Protein AF-A0A401HYU6-F1 (afdb_monomer_lite)

Foldseek 3Di:
DVVVVVLVVVLVVLLVVQCVVVVHPSVPRDVVVSVVVCVVVVDDPDDDD

Structure (mmCIF, N/CA/C/O backbone):
data_AF-A0A401HYU6-F1
#
_entry.id   AF-A0A401HYU6-F1
#
loop_
_atom_site.group_PDB
_atom_site.id
_atom_site.type_symbol
_atom_site.label_atom_id
_atom_site.label_alt_id
_atom_site.label_comp_id
_atom_site.label_asym_id
_atom_site.label_entity_id
_atom_site.label_seq_id
_atom_site.pdbx_PDB_ins_code
_a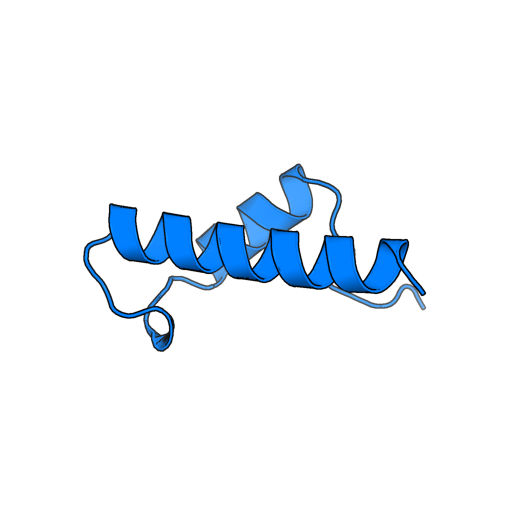tom_site.Cartn_x
_atom_site.Cartn_y
_atom_site.Cartn_z
_atom_site.occupancy
_atom_site.B_iso_or_equiv
_atom_site.auth_seq_id
_atom_site.auth_comp_id
_atom_site.auth_asym_id
_atom_site.auth_atom_id
_atom_site.pdbx_PDB_model_num
ATOM 1 N N . MET A 1 1 ? 20.412 -1.837 -6.639 1.00 58.16 1 MET A N 1
ATOM 2 C CA . MET A 1 1 ? 19.927 -2.317 -5.326 1.00 58.16 1 MET A CA 1
ATOM 3 C C . MET A 1 1 ? 19.014 -1.282 -4.673 1.00 58.16 1 MET A C 1
ATOM 5 O O . MET A 1 1 ? 17.873 -1.622 -4.414 1.00 58.16 1 MET A O 1
ATOM 9 N N . GLU A 1 2 ? 19.424 -0.021 -4.498 1.00 68.44 2 GLU A N 1
ATOM 10 C CA . GLU A 1 2 ? 18.568 1.033 -3.903 1.00 68.44 2 GLU A CA 1
ATOM 11 C C . GLU A 1 2 ? 17.214 1.297 -4.600 1.00 68.44 2 GLU A C 1
ATOM 13 O O . GLU A 1 2 ? 16.214 1.366 -3.887 1.00 68.44 2 GLU A O 1
ATOM 18 N N . PRO A 1 3 ? 17.104 1.356 -5.947 1.00 75.12 3 PRO A N 1
ATOM 19 C CA . PRO A 1 3 ? 15.823 1.669 -6.595 1.00 75.12 3 PRO A CA 1
ATOM 20 C C . PRO A 1 3 ? 14.739 0.616 -6.336 1.00 75.12 3 PRO A C 1
ATOM 22 O O . PRO A 1 3 ? 13.562 0.935 -6.220 1.00 75.12 3 PRO A O 1
ATOM 25 N N . VAL A 1 4 ? 15.142 -0.648 -6.193 1.00 72.06 4 VAL A N 1
ATOM 26 C CA . VAL A 1 4 ? 14.216 -1.769 -5.990 1.00 72.06 4 VAL A CA 1
ATOM 27 C C . VAL A 1 4 ? 13.631 -1.738 -4.574 1.00 72.06 4 VAL A C 1
ATOM 29 O O . VAL A 1 4 ? 12.431 -1.930 -4.394 1.00 72.06 4 VAL A O 1
ATOM 32 N N . PHE A 1 5 ? 14.455 -1.420 -3.567 1.00 74.94 5 PHE A N 1
ATOM 33 C 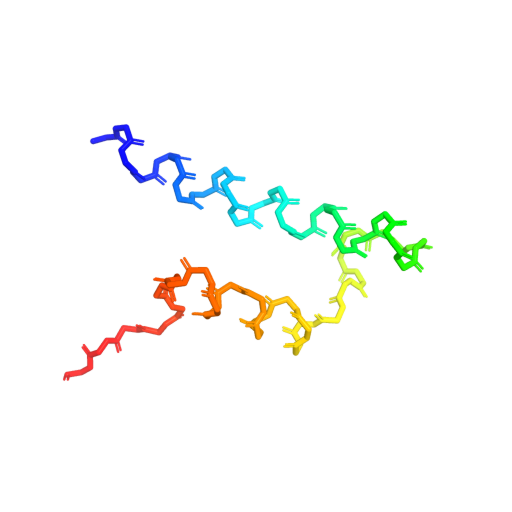CA . PHE A 1 5 ? 13.984 -1.234 -2.191 1.00 74.94 5 PHE A CA 1
ATOM 34 C C . PHE A 1 5 ? 13.081 -0.003 -2.045 1.00 74.94 5 PHE A C 1
ATOM 36 O O . PHE A 1 5 ? 12.113 -0.049 -1.288 1.00 74.94 5 PHE A O 1
ATOM 43 N N . MET A 1 6 ? 13.347 1.069 -2.799 1.00 81.88 6 MET A N 1
ATOM 44 C CA . MET A 1 6 ? 12.490 2.260 -2.830 1.00 81.88 6 MET A CA 1
ATOM 45 C C . MET A 1 6 ? 11.091 1.957 -3.386 1.00 81.88 6 MET A C 1
ATOM 47 O O . MET A 1 6 ? 10.100 2.403 -2.814 1.00 81.88 6 MET A O 1
ATOM 51 N N . ILE A 1 7 ? 11.000 1.149 -4.445 1.00 88.06 7 ILE A N 1
ATOM 52 C CA . ILE A 1 7 ? 9.736 0.719 -5.069 1.00 88.06 7 ILE A CA 1
ATOM 53 C C . ILE A 1 7 ? 8.910 -0.156 -4.117 1.00 88.06 7 ILE A C 1
ATOM 55 O O . ILE A 1 7 ? 7.704 0.060 -3.970 1.00 88.06 7 ILE A O 1
ATOM 59 N N . LEU A 1 8 ? 9.550 -1.110 -3.431 1.00 90.50 8 LEU A N 1
ATOM 60 C CA . LEU A 1 8 ? 8.883 -1.936 -2.421 1.00 90.50 8 LEU A CA 1
ATOM 61 C C . LEU A 1 8 ? 8.364 -1.080 -1.256 1.00 90.50 8 LEU A C 1
ATOM 63 O O . LEU A 1 8 ? 7.217 -1.234 -0.839 1.00 90.50 8 LEU A O 1
ATOM 67 N N . GLY A 1 9 ? 9.195 -0.159 -0.759 1.00 93.44 9 GLY A N 1
ATOM 68 C CA . GLY A 1 9 ? 8.829 0.750 0.325 1.00 93.44 9 GLY A CA 1
ATOM 69 C C . GLY A 1 9 ? 7.654 1.655 -0.042 1.00 93.44 9 GLY A C 1
ATOM 70 O O . GLY A 1 9 ? 6.711 1.773 0.736 1.00 93.44 9 GLY A O 1
ATOM 71 N N . GLN A 1 10 ? 7.667 2.236 -1.243 1.00 94.25 10 GLN A N 1
ATOM 72 C CA . GLN A 1 10 ? 6.558 3.051 -1.736 1.00 94.25 10 GLN A CA 1
ATOM 73 C C . GLN A 1 10 ? 5.268 2.231 -1.848 1.00 94.25 10 GLN A C 1
ATOM 75 O O . GLN A 1 10 ? 4.230 2.673 -1.363 1.00 94.25 10 GLN A O 1
ATOM 80 N N . SER A 1 11 ? 5.336 1.017 -2.399 1.00 94.69 11 SER A N 1
ATOM 81 C CA . SER A 1 11 ? 4.159 0.147 -2.536 1.00 94.69 11 SER A CA 1
ATOM 82 C C . SER A 1 11 ? 3.546 -0.207 -1.177 1.00 94.69 11 SER A C 1
ATOM 84 O O . SER A 1 11 ? 2.333 -0.108 -0.988 1.00 94.69 11 SER A O 1
ATOM 86 N N . ALA A 1 12 ? 4.390 -0.565 -0.203 1.00 95.94 12 ALA A N 1
ATOM 87 C CA . ALA A 1 12 ? 3.958 -0.888 1.153 1.00 95.94 12 ALA A CA 1
ATOM 88 C C . ALA A 1 12 ? 3.372 0.330 1.887 1.00 95.94 12 ALA A C 1
ATOM 90 O O . ALA A 1 12 ? 2.348 0.207 2.560 1.00 95.94 12 ALA A O 1
ATOM 91 N N . ALA A 1 13 ? 3.980 1.511 1.735 1.00 96.69 13 ALA A N 1
ATOM 92 C CA . ALA A 1 13 ? 3.487 2.746 2.340 1.00 96.69 13 ALA A CA 1
ATOM 93 C C . ALA A 1 13 ? 2.119 3.154 1.774 1.00 96.69 13 ALA A C 1
ATOM 95 O O . ALA A 1 13 ? 1.240 3.552 2.536 1.00 96.69 13 ALA A O 1
ATOM 96 N N . THR A 1 14 ? 1.908 2.992 0.465 1.00 97.38 14 THR A N 1
ATOM 97 C CA . THR A 1 14 ? 0.608 3.231 -0.175 1.00 97.38 14 THR A CA 1
ATOM 98 C C . THR A 1 14 ? -0.472 2.306 0.387 1.00 97.38 14 THR A C 1
ATOM 100 O O . THR A 1 14 ? -1.552 2.775 0.741 1.00 97.38 14 THR A O 1
ATOM 103 N N . ALA A 1 15 ? -0.186 1.008 0.537 1.00 97.69 15 ALA A N 1
ATOM 104 C CA . ALA A 1 15 ? -1.130 0.065 1.140 1.00 97.69 15 ALA A CA 1
ATOM 105 C C . ALA A 1 15 ? -1.459 0.428 2.599 1.00 97.69 15 ALA A C 1
ATOM 107 O O . ALA A 1 15 ? -2.626 0.423 2.987 1.00 97.69 15 ALA A O 1
ATOM 108 N N . ALA A 1 16 ? -0.452 0.809 3.391 1.00 98.19 16 ALA A N 1
ATOM 109 C CA . ALA A 1 16 ? -0.646 1.242 4.773 1.00 98.19 16 ALA A CA 1
ATOM 110 C C . ALA A 1 16 ? -1.482 2.529 4.877 1.00 98.19 16 ALA A C 1
ATOM 112 O O . ALA A 1 16 ? -2.356 2.620 5.735 1.00 98.19 16 ALA A O 1
ATOM 113 N N . ALA A 1 17 ? -1.256 3.507 3.995 1.00 98.19 17 ALA A N 1
ATOM 114 C CA . ALA A 1 17 ? -2.037 4.741 3.964 1.00 98.19 17 ALA A CA 1
ATOM 115 C C . ALA A 1 17 ? -3.517 4.467 3.655 1.00 98.19 17 ALA A C 1
ATOM 117 O O . ALA A 1 17 ? -4.394 4.960 4.360 1.00 98.19 17 ALA A O 1
ATOM 118 N N . LEU A 1 18 ? -3.799 3.616 2.663 1.00 98.06 18 LEU A N 1
ATOM 119 C CA . LEU A 1 18 ? -5.170 3.225 2.322 1.00 98.06 18 LEU A CA 1
ATOM 120 C C . LEU A 1 18 ? -5.859 2.450 3.454 1.00 98.06 18 LEU A C 1
ATOM 122 O O . LEU A 1 18 ? -7.046 2.661 3.691 1.00 98.06 18 LEU A O 1
ATOM 126 N N . ALA A 1 19 ? -5.122 1.585 4.157 1.00 98.44 19 ALA A N 1
ATOM 127 C CA . ALA A 1 19 ? -5.619 0.861 5.326 1.00 98.44 19 ALA A CA 1
ATOM 128 C C . ALA A 1 19 ? -6.040 1.824 6.447 1.00 98.44 19 ALA A C 1
ATOM 130 O O . ALA A 1 19 ? -7.140 1.710 6.981 1.00 98.44 19 ALA A O 1
ATOM 131 N N . LEU A 1 20 ? -5.193 2.818 6.743 1.00 98.44 20 LEU A N 1
ATOM 132 C CA . LEU A 1 20 ? -5.475 3.849 7.745 1.00 98.44 20 LEU A CA 1
ATOM 133 C C . LEU A 1 20 ? -6.690 4.704 7.369 1.00 98.44 20 LEU A C 1
ATOM 135 O O . LEU A 1 20 ? -7.520 4.990 8.224 1.00 98.44 20 LEU A O 1
ATOM 139 N N . GLU A 1 21 ? -6.817 5.103 6.103 1.00 97.94 21 GLU A N 1
ATOM 140 C CA . GLU A 1 21 ? -7.963 5.892 5.632 1.00 97.94 21 GLU A CA 1
ATOM 141 C C . GLU A 1 21 ? -9.290 5.131 5.705 1.00 97.94 21 GLU A C 1
ATOM 143 O O . GLU A 1 21 ? -10.337 5.739 5.921 1.00 97.94 21 GLU A O 1
ATOM 148 N N . ALA A 1 22 ? -9.257 3.818 5.478 1.00 97.38 22 ALA A N 1
ATOM 149 C CA . ALA A 1 22 ? -10.439 2.964 5.504 1.00 97.38 22 ALA A CA 1
ATOM 150 C C . ALA A 1 22 ? -10.735 2.371 6.894 1.00 97.38 22 ALA A C 1
ATOM 152 O O . ALA A 1 22 ? -11.764 1.719 7.04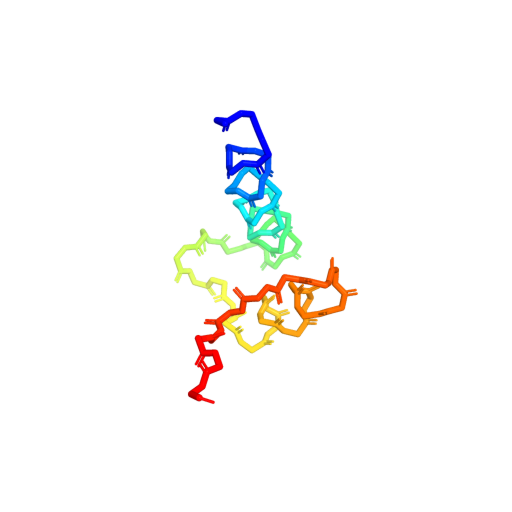5 1.00 97.38 22 ALA A O 1
ATOM 153 N N . ASP A 1 23 ? -9.865 2.602 7.884 1.00 97.94 23 ASP A N 1
ATOM 154 C CA . ASP A 1 23 ? -9.921 2.001 9.226 1.00 97.94 23 ASP A CA 1
ATOM 155 C C . ASP A 1 23 ? -10.035 0.465 9.190 1.00 97.94 23 ASP A C 1
ATOM 157 O O . ASP A 1 23 ? -10.804 -0.165 9.915 1.00 97.94 23 ASP A O 1
ATOM 161 N N . VAL A 1 24 ? -9.263 -0.153 8.295 1.00 98.38 24 VAL A N 1
ATOM 162 C CA . VAL A 1 24 ? -9.188 -1.610 8.128 1.00 98.38 24 VAL A CA 1
ATOM 163 C C . VAL A 1 24 ? -7.751 -2.079 8.314 1.00 98.38 24 VAL A C 1
ATOM 165 O O . VAL A 1 24 ? -6.808 -1.316 8.082 1.00 98.38 24 VAL A O 1
ATOM 168 N N . PRO A 1 25 ? -7.525 -3.337 8.715 1.00 98.25 25 PRO A N 1
ATOM 169 C CA . PRO A 1 25 ? -6.176 -3.869 8.708 1.00 98.25 25 PRO A CA 1
ATOM 170 C C . PRO A 1 25 ? -5.674 -4.036 7.260 1.00 98.25 25 PRO A C 1
ATOM 172 O O . PRO A 1 25 ? -6.455 -4.184 6.323 1.00 98.25 25 PRO A O 1
ATOM 175 N N . VAL A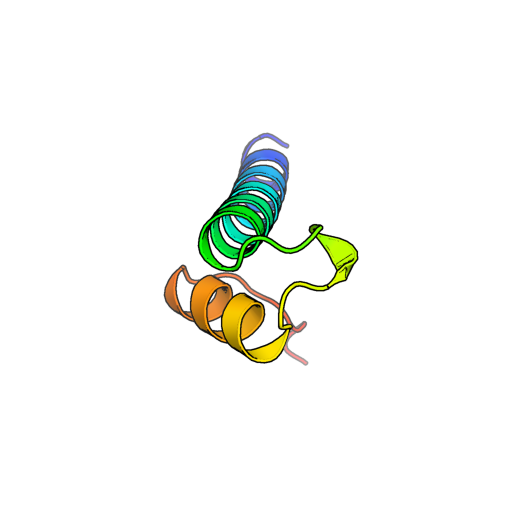 1 26 ? -4.351 -4.026 7.061 1.00 96.75 26 VAL A N 1
ATOM 176 C CA . VAL A 1 26 ? -3.740 -3.953 5.716 1.00 96.75 26 VAL A CA 1
ATOM 177 C C . VAL A 1 26 ? -4.147 -5.100 4.781 1.00 96.75 26 VAL A C 1
ATOM 179 O O . VAL A 1 26 ? -4.224 -4.908 3.571 1.00 96.75 26 VAL A O 1
ATOM 182 N N . GLN A 1 27 ? -4.439 -6.282 5.327 1.00 96.81 27 GLN A N 1
ATOM 183 C CA . GLN A 1 27 ? -4.907 -7.438 4.559 1.00 96.81 27 GLN A CA 1
ATOM 184 C C . GLN A 1 27 ? -6.310 -7.267 3.957 1.00 96.81 27 GLN A C 1
ATOM 186 O O . GLN A 1 27 ? -6.635 -7.971 3.005 1.00 96.81 27 GLN A O 1
ATOM 191 N N . ASP A 1 28 ? -7.107 -6.335 4.486 1.00 98.19 28 ASP A N 1
ATOM 192 C CA . ASP A 1 28 ? -8.483 -6.067 4.054 1.00 98.19 28 ASP A CA 1
ATOM 193 C C . ASP A 1 28 ? -8.570 -4.828 3.143 1.00 98.19 28 ASP A C 1
ATOM 195 O O . ASP A 1 28 ? -9.659 -4.381 2.781 1.00 98.19 28 ASP A O 1
ATOM 199 N N . VAL A 1 29 ? -7.425 -4.255 2.752 1.00 97.94 29 VAL A N 1
ATOM 200 C CA . VAL A 1 29 ? -7.376 -3.152 1.787 1.00 97.94 29 VAL A CA 1
ATOM 201 C C . VAL A 1 29 ? -7.929 -3.620 0.444 1.00 97.94 29 VAL A C 1
ATOM 203 O O . VAL A 1 29 ? -7.472 -4.613 -0.123 1.00 97.94 29 VAL A O 1
ATOM 206 N N . ASP A 1 30 ? -8.879 -2.854 -0.099 1.00 97.81 30 ASP A N 1
ATOM 207 C CA . ASP A 1 30 ? -9.423 -3.109 -1.429 1.00 97.81 30 ASP A CA 1
ATOM 208 C C . ASP A 1 30 ? -8.314 -3.067 -2.490 1.00 97.81 30 ASP A C 1
ATOM 210 O O . ASP A 1 30 ? -7.685 -2.032 -2.745 1.00 97.81 30 ASP A O 1
ATOM 214 N N . TYR A 1 31 ? -8.084 -4.214 -3.131 1.00 96.62 31 TYR A N 1
ATOM 215 C CA . TYR A 1 31 ? -7.024 -4.349 -4.121 1.00 96.62 31 TYR A CA 1
ATOM 216 C C . TYR A 1 31 ? -7.276 -3.488 -5.362 1.00 96.62 31 TYR A C 1
ATOM 218 O O . TYR A 1 31 ? -6.320 -2.997 -5.955 1.00 96.62 31 TYR A O 1
ATOM 226 N N . GLY A 1 32 ? -8.535 -3.254 -5.745 1.00 97.56 32 GLY A N 1
ATOM 227 C CA . GLY A 1 32 ? -8.865 -2.393 -6.883 1.00 97.56 32 GLY A CA 1
ATOM 228 C C . GLY A 1 32 ? -8.386 -0.957 -6.667 1.00 97.56 32 GLY A C 1
ATOM 229 O O . GLY A 1 32 ? -7.723 -0.377 -7.529 1.00 97.56 32 GLY A O 1
ATOM 230 N N . ARG A 1 33 ? -8.651 -0.408 -5.481 1.00 97.12 33 ARG A N 1
ATOM 231 C CA . ARG A 1 33 ? -8.214 0.921 -5.052 1.00 97.12 33 ARG A CA 1
ATOM 232 C C . ARG A 1 33 ? -6.696 1.004 -4.922 1.00 97.12 33 ARG A C 1
ATOM 234 O O . ARG A 1 33 ? -6.107 1.979 -5.390 1.00 97.12 33 ARG A O 1
ATOM 241 N N . LEU A 1 34 ? -6.060 -0.010 -4.331 1.00 97.56 34 LEU A N 1
ATOM 242 C CA . LEU A 1 34 ? -4.601 -0.076 -4.226 1.00 97.56 34 LEU A CA 1
ATOM 243 C C . LEU A 1 34 ? -3.942 -0.133 -5.610 1.00 97.56 34 LEU A C 1
ATOM 245 O O . LEU A 1 34 ? -3.055 0.668 -5.894 1.00 97.56 34 LEU A O 1
ATOM 249 N N . ARG A 1 35 ? -4.414 -1.021 -6.489 1.00 97.12 35 ARG A N 1
ATOM 250 C CA . ARG A 1 35 ? -3.931 -1.163 -7.867 1.00 97.12 35 ARG A CA 1
ATOM 251 C C . ARG A 1 35 ? -4.020 0.154 -8.625 1.00 97.12 35 ARG A C 1
ATOM 253 O O . ARG A 1 35 ? -3.006 0.617 -9.136 1.00 97.12 35 ARG A O 1
ATOM 260 N N . ALA A 1 36 ? -5.196 0.783 -8.630 1.00 97.38 36 ALA A N 1
ATOM 261 C CA . ALA A 1 36 ? -5.409 2.045 -9.330 1.00 97.38 36 ALA A CA 1
ATOM 262 C C . ALA A 1 36 ? -4.449 3.139 -8.843 1.00 97.38 36 ALA A C 1
ATOM 264 O O . ALA A 1 36 ? -3.939 3.922 -9.644 1.00 97.38 36 ALA A O 1
ATOM 265 N N . ARG A 1 37 ? -4.166 3.187 -7.534 1.00 97.06 37 ARG A N 1
ATOM 266 C CA . ARG A 1 37 ? -3.216 4.152 -6.979 1.00 97.06 37 ARG A CA 1
ATOM 267 C C . ARG A 1 37 ? -1.775 3.862 -7.401 1.00 97.06 37 ARG A C 1
ATOM 269 O O . ARG A 1 37 ? -1.068 4.784 -7.791 1.00 97.06 37 ARG A O 1
ATOM 276 N N . LEU A 1 38 ? -1.345 2.603 -7.342 1.00 96.12 38 LEU A N 1
ATOM 277 C CA . LEU A 1 38 ? 0.006 2.208 -7.747 1.00 96.12 38 LEU A CA 1
ATOM 278 C C . LEU A 1 38 ? 0.239 2.469 -9.244 1.00 96.12 38 LEU A C 1
ATOM 280 O O . LEU A 1 38 ? 1.276 3.015 -9.611 1.00 96.12 38 LEU A O 1
ATOM 284 N N . GLU A 1 39 ? -0.739 2.167 -10.099 1.00 95.81 39 GLU A N 1
ATOM 285 C CA . GLU A 1 39 ? -0.677 2.462 -11.538 1.00 95.81 39 GLU A CA 1
ATOM 286 C C . GLU A 1 39 ? -0.572 3.969 -11.815 1.00 95.81 39 GLU A C 1
ATOM 288 O O . GLU A 1 39 ? 0.222 4.384 -12.658 1.00 95.81 39 GLU A O 1
ATOM 293 N N . GLN A 1 40 ? -1.310 4.806 -11.072 1.00 95.88 40 GLN A N 1
ATOM 294 C CA . GLN A 1 40 ? -1.181 6.271 -11.145 1.00 95.88 40 GLN A CA 1
ATOM 295 C C . GLN A 1 40 ? 0.215 6.7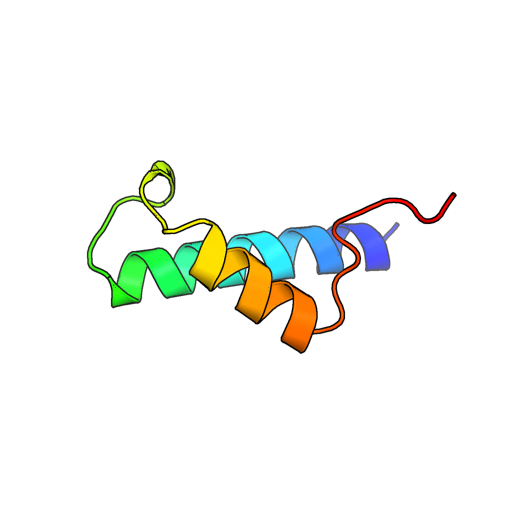64 -10.744 1.00 95.88 40 GLN A C 1
ATOM 297 O O . GLN A 1 40 ? 0.710 7.729 -11.323 1.00 95.88 40 GLN A O 1
ATOM 302 N N . ASP A 1 41 ? 0.848 6.098 -9.777 1.00 93.25 41 ASP A N 1
ATOM 303 C CA . ASP A 1 41 ? 2.216 6.382 -9.338 1.00 93.25 41 ASP A CA 1
ATOM 304 C C . ASP A 1 41 ? 3.278 5.786 -10.298 1.00 93.25 41 ASP A C 1
ATOM 306 O O . ASP A 1 41 ? 4.479 5.935 -10.068 1.00 93.25 41 ASP A O 1
ATOM 310 N N . GLY A 1 42 ? 2.857 5.140 -11.395 1.00 92.06 42 GLY A N 1
ATOM 311 C CA . GLY A 1 42 ? 3.733 4.581 -12.428 1.00 92.06 42 GLY A CA 1
ATOM 312 C C . GLY A 1 42 ? 4.344 3.221 -12.079 1.00 92.06 42 GLY A C 1
ATOM 313 O O . GLY A 1 42 ? 5.315 2.812 -12.717 1.00 92.06 42 GLY A O 1
ATOM 314 N N . GLN A 1 43 ? 3.811 2.519 -11.073 1.00 92.06 43 GLN A N 1
ATOM 315 C CA . GLN A 1 43 ? 4.257 1.167 -10.731 1.00 92.06 43 GLN A CA 1
ATOM 316 C C . GLN A 1 43 ? 3.941 0.166 -11.839 1.00 92.06 43 GLN A C 1
ATOM 318 O O . GLN A 1 43 ? 2.860 0.174 -12.427 1.00 92.06 43 GLN A O 1
ATOM 323 N N . MET A 1 44 ? 4.871 -0.761 -12.056 1.00 91.12 44 MET A N 1
ATOM 324 C CA . MET A 1 44 ? 4.671 -1.891 -12.954 1.00 91.12 44 MET A CA 1
ATOM 325 C C . MET A 1 44 ? 4.152 -3.081 -12.145 1.00 91.12 44 MET A C 1
ATOM 327 O O . MET A 1 44 ? 4.886 -3.656 -11.344 1.00 91.12 44 MET A O 1
ATOM 331 N N . LEU A 1 45 ? 2.879 -3.431 -12.336 1.00 91.88 45 LEU A N 1
ATOM 332 C CA . LEU A 1 45 ? 2.213 -4.507 -11.586 1.00 91.88 45 LEU A CA 1
ATOM 333 C C . LEU A 1 45 ? 2.162 -5.836 -12.346 1.00 91.88 45 LEU A C 1
ATOM 335 O O . LEU A 1 45 ? 1.978 -6.887 -11.738 1.00 91.88 45 LEU A O 1
ATOM 339 N N . ASP A 1 46 ? 2.380 -5.782 -13.657 1.00 91.75 46 ASP A N 1
ATOM 340 C CA . ASP A 1 46 ? 2.362 -6.918 -14.567 1.00 91.75 46 ASP A CA 1
ATOM 341 C C . ASP A 1 46 ? 3.643 -6.918 -15.405 1.00 91.75 46 ASP A C 1
ATOM 343 O O . ASP A 1 46 ? 4.180 -5.862 -15.748 1.00 91.75 46 ASP A O 1
ATOM 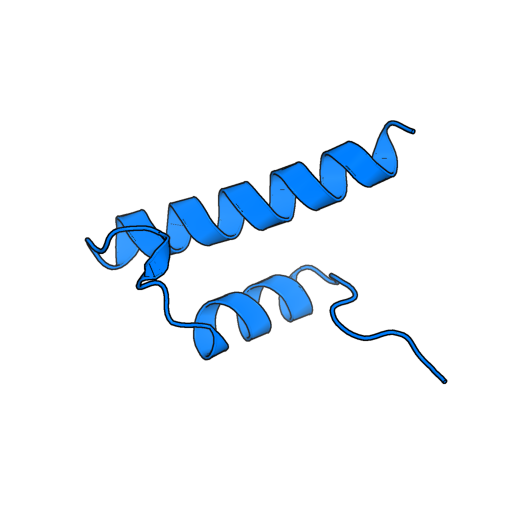347 N N . TRP A 1 47 ? 4.147 -8.102 -15.752 1.00 88.94 47 TRP A N 1
ATOM 348 C CA . TRP A 1 47 ? 5.294 -8.207 -16.649 1.00 88.94 47 TRP A CA 1
ATOM 349 C C . TRP A 1 47 ? 4.831 -8.071 -18.108 1.00 88.94 47 TRP A C 1
ATOM 351 O O . TRP A 1 47 ? 3.964 -8.843 -18.528 1.00 88.94 47 TRP A O 1
ATOM 361 N N . PRO A 1 48 ? 5.385 -7.133 -18.898 1.00 82.31 48 PRO A N 1
ATOM 362 C CA . PRO A 1 48 ? 5.081 -7.063 -20.320 1.00 82.31 48 PRO A CA 1
ATOM 363 C C . PRO A 1 48 ? 5.638 -8.306 -21.030 1.00 82.31 48 PRO A C 1
ATOM 365 O O . PRO A 1 48 ? 6.808 -8.654 -20.855 1.00 82.31 48 PRO A O 1
ATOM 368 N N . LEU A 1 49 ? 4.781 -8.984 -21.800 1.00 74.12 49 LEU A N 1
ATOM 369 C CA . LEU A 1 49 ? 5.170 -10.078 -22.699 1.00 74.12 49 LEU A CA 1
ATOM 370 C C . LEU A 1 49 ? 5.907 -9.552 -23.935 1.00 74.12 49 LEU A C 1
ATOM 372 O O . LEU A 1 49 ? 5.503 -8.482 -24.447 1.00 74.12 49 LEU A O 1
#

Sequence (49 aa):
MEPVFMILGQSAATAAALALEADVPVQDVDYGRLRARLEQDGQMLDWPL

Secondary structure (DSSP, 8-state):
-HHHHHHHHHHHHHHHHHHHHHTS-GGGS-HHHHHHHHHHTT---S---

pLDDT: mean 92.12, std 9.14, range [58.16, 98.44]

Radius of gyration: 11.61 Å; chains: 1; bounding box: 30×16×32 Å